Protein AF-A0A3N7HCM3-F1 (afdb_monomer)

Structure (mmCIF, N/CA/C/O backbone):
data_AF-A0A3N7HCM3-F1
#
_entry.id   AF-A0A3N7HCM3-F1
#
loop_
_atom_site.group_PDB
_atom_site.id
_atom_site.type_symbol
_atom_site.label_atom_id
_atom_site.label_alt_id
_atom_site.label_comp_id
_atom_site.label_asym_id
_atom_site.label_entity_id
_atom_site.label_seq_id
_atom_site.pdbx_PDB_ins_code
_atom_site.Cartn_x
_atom_site.Cartn_y
_atom_site.Cartn_z
_atom_site.occupancy
_atom_site.B_iso_or_equiv
_atom_site.auth_seq_id
_atom_site.auth_comp_id
_atom_site.auth_asym_id
_atom_site.auth_atom_id
_atom_site.pdbx_PDB_model_num
ATOM 1 N N . MET A 1 1 ? -1.585 -9.210 14.402 1.00 53.38 1 MET A N 1
ATOM 2 C CA . MET A 1 1 ? -1.852 -7.763 14.238 1.00 53.38 1 MET A CA 1
ATOM 3 C C . MET A 1 1 ? -1.094 -7.308 13.007 1.00 53.38 1 MET A C 1
ATOM 5 O O . MET A 1 1 ? 0.067 -7.672 12.891 1.00 53.38 1 MET A O 1
ATOM 9 N N . SER A 1 2 ? -1.752 -6.636 12.064 1.00 67.25 2 SER A N 1
ATOM 10 C CA . SER A 1 2 ? -1.101 -6.197 10.826 1.00 67.25 2 SER A CA 1
ATOM 11 C C . SER A 1 2 ? -0.252 -4.958 11.086 1.00 67.25 2 SER A C 1
ATOM 13 O O . SER A 1 2 ? -0.763 -3.969 11.612 1.00 67.25 2 SER A O 1
ATOM 15 N N . ARG A 1 3 ? 1.028 -5.017 10.704 1.00 79.19 3 ARG A N 1
ATOM 16 C CA . ARG A 1 3 ? 2.008 -3.927 10.842 1.00 79.19 3 ARG A CA 1
ATOM 17 C C . ARG A 1 3 ? 1.524 -2.623 10.199 1.00 79.19 3 ARG A C 1
ATOM 19 O O . ARG A 1 3 ? 1.858 -1.543 10.678 1.00 79.19 3 ARG A O 1
ATOM 26 N N . PHE A 1 4 ? 0.734 -2.720 9.131 1.00 84.69 4 PHE A N 1
ATOM 27 C CA . PHE A 1 4 ? 0.314 -1.565 8.341 1.00 84.69 4 PHE A CA 1
ATOM 28 C C . PHE A 1 4 ? -1.031 -0.989 8.763 1.00 84.69 4 PHE A C 1
ATOM 30 O O . PHE A 1 4 ? -1.267 0.194 8.526 1.00 84.69 4 PHE A O 1
ATOM 37 N N . LYS A 1 5 ? -1.891 -1.769 9.428 1.00 81.94 5 LYS A N 1
ATOM 38 C CA . LYS A 1 5 ? -3.250 -1.337 9.779 1.00 81.94 5 LYS A CA 1
ATOM 39 C C . LYS A 1 5 ? -3.259 -0.022 10.560 1.00 81.94 5 LYS A C 1
ATOM 41 O O . LYS A 1 5 ? -3.950 0.909 10.160 1.00 81.94 5 LYS A O 1
ATOM 46 N N . ASP A 1 6 ? -2.459 0.087 11.617 1.00 83.12 6 ASP A N 1
ATOM 47 C CA . ASP A 1 6 ? -2.457 1.276 12.480 1.00 83.12 6 ASP A CA 1
ATOM 48 C C . ASP A 1 6 ? -1.945 2.525 11.737 1.00 83.12 6 ASP A C 1
ATOM 50 O O . ASP A 1 6 ? -2.434 3.641 11.932 1.00 83.12 6 ASP A O 1
ATOM 54 N N . ILE A 1 7 ? -0.992 2.331 10.819 1.00 83.62 7 ILE A N 1
ATOM 55 C CA . ILE A 1 7 ? -0.421 3.394 9.983 1.00 83.62 7 ILE A CA 1
ATOM 56 C C . ILE A 1 7 ? -1.433 3.848 8.924 1.00 83.62 7 ILE A C 1
ATOM 58 O O . ILE A 1 7 ? -1.603 5.050 8.701 1.00 83.62 7 ILE A O 1
ATOM 62 N N . LEU A 1 8 ? -2.120 2.894 8.290 1.00 85.56 8 LEU A N 1
ATOM 63 C CA . LEU A 1 8 ? -3.123 3.131 7.253 1.00 85.56 8 LEU A CA 1
ATOM 64 C C . LEU A 1 8 ? -4.411 3.736 7.828 1.00 85.56 8 LEU A C 1
ATOM 66 O O . LEU A 1 8 ? -5.047 4.558 7.168 1.00 85.56 8 LEU A O 1
ATOM 70 N N . GLN A 1 9 ? -4.778 3.389 9.060 1.00 85.12 9 GLN A N 1
ATOM 71 C CA . GLN A 1 9 ? -5.982 3.882 9.731 1.00 85.12 9 GLN A CA 1
ATOM 72 C C . GLN A 1 9 ? -5.830 5.331 10.235 1.00 85.12 9 GLN A C 1
ATOM 74 O O . GLN A 1 9 ? -6.796 6.103 10.232 1.00 85.12 9 GLN A O 1
ATOM 79 N N . GLY A 1 10 ? -4.620 5.726 10.643 1.00 81.00 10 GLY A N 1
ATOM 80 C CA . GLY A 1 10 ? -4.348 7.027 11.258 1.00 81.00 10 GLY A CA 1
ATOM 81 C C . GLY A 1 10 ? -4.497 8.242 10.327 1.00 81.00 10 GLY A C 1
ATOM 82 O O . GLY A 1 10 ? -4.343 8.158 9.113 1.00 81.00 10 GLY A O 1
ATOM 83 N N . GLY A 1 11 ? -4.753 9.421 10.897 1.00 76.69 11 GLY A N 1
ATOM 84 C CA . GLY A 1 11 ? -4.798 10.697 10.165 1.00 76.69 11 GLY A CA 1
ATOM 85 C C . GLY A 1 11 ? -6.135 11.038 9.487 1.00 76.69 11 GLY A C 1
ATOM 86 O O . GLY A 1 11 ? -7.084 10.246 9.458 1.00 76.69 11 GLY A O 1
ATOM 87 N N . ASP A 1 12 ? -6.202 12.253 8.937 1.00 78.00 12 ASP A N 1
ATOM 88 C CA . ASP A 1 12 ? -7.398 12.825 8.300 1.00 78.00 12 ASP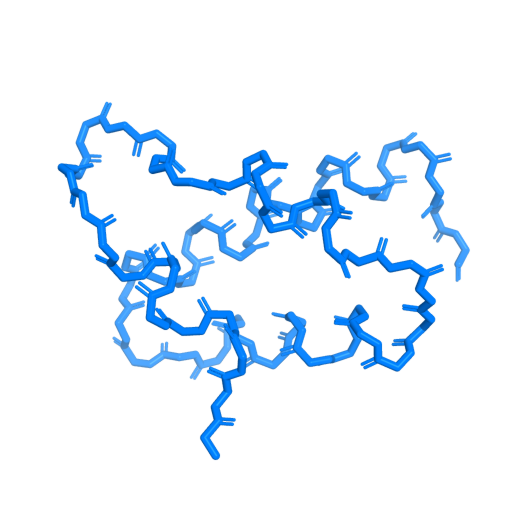 A CA 1
ATOM 89 C C . ASP A 1 12 ? -7.721 12.139 6.957 1.00 78.00 12 ASP A C 1
ATOM 91 O O . ASP A 1 12 ? -6.812 11.811 6.187 1.00 78.00 12 ASP A O 1
ATOM 95 N N . LEU A 1 13 ? -9.015 11.935 6.674 1.00 70.06 13 LEU A N 1
ATOM 96 C CA . LEU A 1 13 ? -9.548 11.361 5.427 1.00 70.06 13 LEU A CA 1
ATOM 97 C C . LEU A 1 13 ? -9.150 12.143 4.165 1.00 70.06 13 LEU A C 1
ATOM 99 O O . LEU A 1 13 ? -9.105 11.563 3.087 1.00 70.06 13 LEU A O 1
ATOM 103 N N . ARG A 1 14 ? -8.858 13.440 4.289 1.0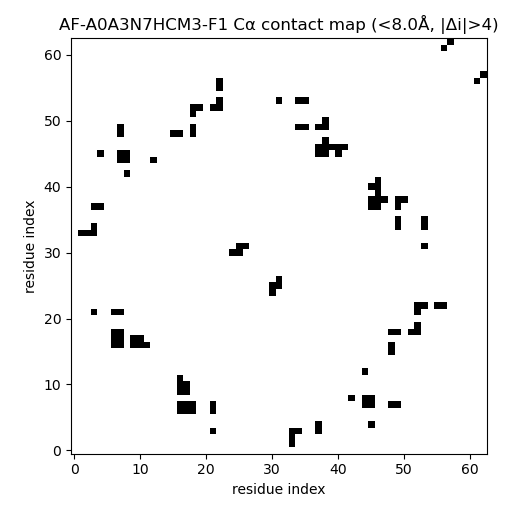0 73.31 14 ARG A N 1
ATOM 104 C CA . ARG A 1 14 ? -8.460 14.336 3.190 1.00 73.31 14 ARG A CA 1
ATOM 105 C C . ARG A 1 14 ? -6.982 14.227 2.819 1.00 73.31 14 ARG A C 1
ATOM 107 O O . ARG A 1 14 ? -6.524 14.926 1.924 1.00 73.31 14 ARG A O 1
ATOM 114 N N . SER A 1 15 ? -6.229 13.379 3.513 1.00 73.19 15 SER A N 1
ATOM 115 C CA . SER A 1 15 ? -4.827 13.101 3.216 1.00 73.19 15 SER A CA 1
ATOM 116 C C . SER A 1 15 ? -4.644 11.664 2.737 1.00 73.19 15 SER A C 1
ATOM 118 O O . SER A 1 15 ? -5.360 10.754 3.172 1.00 73.19 15 SER A O 1
ATOM 120 N N . ILE A 1 16 ? -3.572 11.434 1.974 1.00 67.56 16 ILE A N 1
ATOM 121 C CA . ILE A 1 16 ? -3.018 10.090 1.731 1.00 67.56 16 ILE A CA 1
ATOM 122 C C . ILE A 1 16 ? -2.527 9.415 3.033 1.00 67.56 16 ILE A C 1
ATOM 124 O O . ILE A 1 16 ? -2.038 8.288 3.024 1.00 67.56 16 ILE A O 1
ATOM 128 N N . GLY A 1 17 ? -2.643 10.100 4.179 1.00 75.69 17 GLY A N 1
ATOM 129 C CA . GLY A 1 17 ? -2.177 9.643 5.476 1.00 75.69 17 GLY A CA 1
ATOM 130 C C . GLY A 1 17 ? -0.666 9.463 5.470 1.00 75.69 17 GLY A C 1
ATOM 131 O O . GLY A 1 17 ? 0.085 10.329 5.025 1.00 75.69 17 GLY A O 1
ATOM 132 N N . LYS A 1 18 ? -0.230 8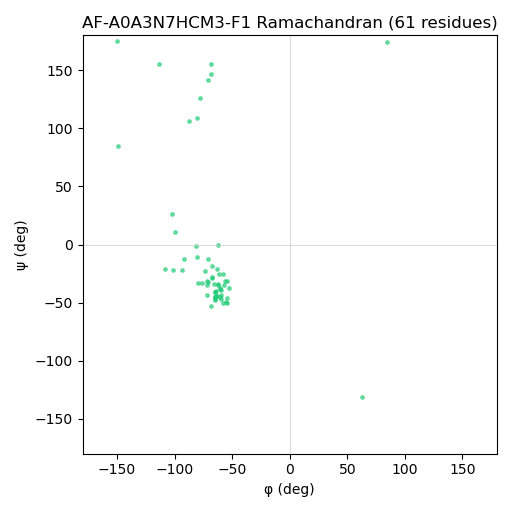.306 5.960 1.00 80.81 18 LYS A N 1
ATOM 133 C CA . LYS A 1 18 ? 1.172 7.885 5.991 1.00 80.81 18 LYS A CA 1
ATOM 134 C C . LYS A 1 18 ? 1.494 6.8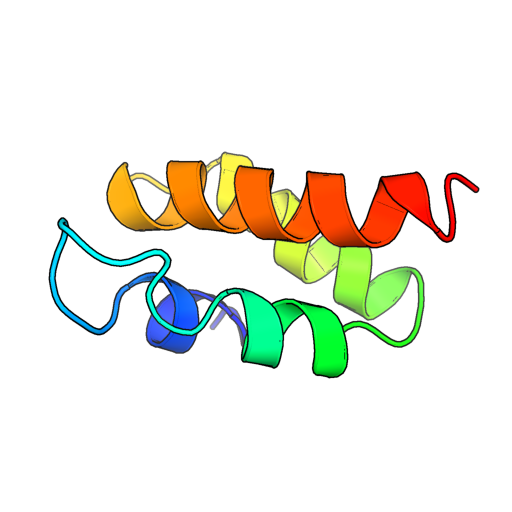64 4.889 1.00 80.81 18 LYS A C 1
ATOM 136 O O . LYS A 1 18 ? 2.436 6.095 5.047 1.00 80.81 18 LYS A O 1
ATOM 141 N N . ALA A 1 19 ? 0.760 6.860 3.768 1.00 79.19 19 ALA A N 1
ATOM 142 C CA . ALA A 1 19 ? 0.962 5.904 2.670 1.00 79.19 19 ALA A CA 1
ATOM 143 C C . ALA A 1 19 ? 2.416 5.855 2.164 1.00 79.19 19 ALA A C 1
ATOM 145 O O . ALA A 1 19 ? 2.948 4.777 1.927 1.00 79.19 19 ALA A O 1
ATOM 146 N N . ASN A 1 20 ? 3.112 6.994 2.098 1.00 84.50 20 ASN A N 1
ATOM 147 C CA . ASN A 1 20 ? 4.529 7.020 1.707 1.00 84.50 20 ASN A CA 1
ATOM 148 C C . ASN A 1 20 ? 5.452 6.353 2.750 1.00 84.50 20 ASN A C 1
ATOM 150 O O . ASN A 1 20 ? 6.484 5.798 2.388 1.00 84.50 20 ASN A O 1
ATOM 154 N N . GLN A 1 21 ? 5.086 6.371 4.038 1.00 87.38 21 GLN A N 1
ATOM 155 C CA . GLN A 1 21 ? 5.821 5.633 5.075 1.00 87.38 21 GLN A CA 1
ATOM 156 C C . GLN A 1 21 ? 5.591 4.126 4.950 1.00 87.38 21 GLN A C 1
ATOM 158 O O . GLN A 1 21 ? 6.504 3.357 5.221 1.00 87.38 21 GLN A O 1
ATOM 163 N N . VAL A 1 22 ? 4.388 3.714 4.537 1.00 89.31 22 VAL A N 1
ATOM 164 C CA . VAL A 1 22 ? 4.072 2.309 4.246 1.00 89.31 22 VAL A CA 1
ATOM 165 C C . VAL A 1 22 ? 4.898 1.821 3.059 1.00 89.31 22 VAL A C 1
ATOM 167 O O . VAL A 1 22 ? 5.554 0.795 3.179 1.00 89.31 22 VAL A O 1
ATOM 170 N N . VAL A 1 23 ? 4.963 2.597 1.970 1.00 89.88 23 VAL A N 1
ATOM 171 C CA . VAL A 1 23 ? 5.814 2.289 0.804 1.00 89.88 23 VAL A CA 1
ATOM 172 C C . VAL A 1 23 ? 7.273 2.086 1.221 1.00 89.88 23 VAL A C 1
ATOM 174 O O . VAL A 1 23 ? 7.881 1.095 0.841 1.00 89.88 23 VAL A O 1
ATOM 177 N N . ALA A 1 24 ? 7.818 2.968 2.064 1.00 90.56 24 ALA A N 1
ATOM 178 C CA . ALA A 1 24 ? 9.198 2.857 2.544 1.00 90.56 24 ALA A CA 1
ATOM 179 C C . ALA A 1 24 ? 9.460 1.646 3.465 1.00 90.56 24 ALA A C 1
ATOM 181 O O . ALA A 1 24 ? 10.614 1.281 3.672 1.00 90.56 24 ALA A O 1
ATOM 182 N N . GLN A 1 25 ? 8.418 1.045 4.047 1.00 90.94 25 GLN A N 1
ATOM 183 C CA . GLN A 1 25 ? 8.528 -0.135 4.914 1.00 90.94 25 GLN A CA 1
ATOM 184 C C . GLN A 1 25 ? 8.390 -1.461 4.158 1.00 90.94 25 GLN A C 1
ATOM 186 O O . GLN A 1 25 ? 8.689 -2.509 4.734 1.00 90.94 25 GLN A O 1
ATOM 191 N N . VAL A 1 26 ? 7.936 -1.435 2.902 1.00 92.69 26 VAL A N 1
ATOM 192 C CA . VAL A 1 26 ? 7.855 -2.628 2.056 1.00 92.69 26 VAL A CA 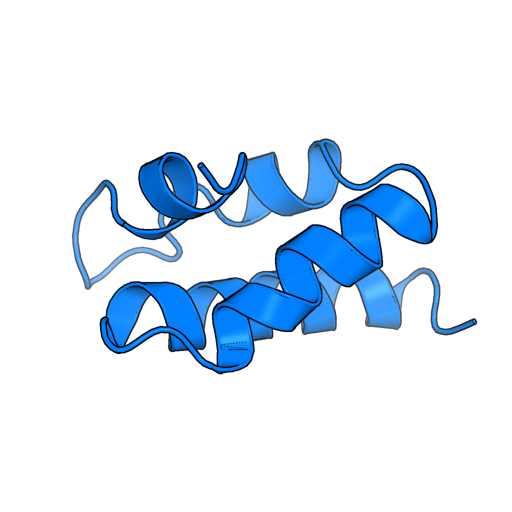1
ATOM 193 C C . VAL A 1 26 ? 9.191 -2.816 1.347 1.00 92.69 26 VAL A C 1
ATOM 195 O O . VAL A 1 26 ? 9.536 -2.068 0.435 1.00 92.69 26 VAL A O 1
ATOM 198 N N . GLY A 1 27 ? 9.960 -3.806 1.798 1.00 91.25 27 GLY A N 1
ATOM 199 C CA . GLY A 1 27 ? 11.290 -4.109 1.259 1.00 91.25 27 GLY A CA 1
ATOM 200 C C . GLY A 1 27 ? 11.349 -5.391 0.428 1.00 91.25 27 GLY A C 1
ATOM 201 O O . GLY A 1 27 ? 12.259 -5.562 -0.383 1.00 91.25 27 GLY A O 1
ATOM 202 N N . ASP A 1 28 ? 10.385 -6.290 0.613 1.00 92.38 28 ASP A N 1
ATOM 203 C CA . ASP A 1 28 ? 10.377 -7.634 0.039 1.00 92.38 28 ASP A CA 1
ATOM 204 C C . ASP A 1 28 ? 8.948 -8.146 -0.205 1.00 92.38 28 ASP A C 1
ATOM 206 O O . ASP A 1 28 ? 7.964 -7.502 0.168 1.00 92.38 28 ASP A O 1
ATOM 210 N N . GLN A 1 29 ? 8.835 -9.324 -0.826 1.00 92.88 29 GLN A N 1
ATOM 211 C CA . GLN A 1 29 ? 7.540 -9.939 -1.122 1.00 92.88 29 GLN A CA 1
ATOM 212 C C . GLN A 1 29 ? 6.724 -10.216 0.147 1.00 92.88 29 GLN A C 1
ATOM 214 O O . GLN A 1 29 ? 5.519 -10.005 0.160 1.00 92.88 29 GLN A O 1
ATOM 219 N N . SER A 1 30 ? 7.368 -10.637 1.240 1.00 93.88 30 SER A N 1
ATOM 220 C CA . SER A 1 30 ? 6.662 -10.965 2.484 1.00 93.88 30 SER A CA 1
ATOM 221 C C . SER A 1 30 ? 5.969 -9.739 3.082 1.00 93.88 30 SER A C 1
ATOM 223 O O . SER A 1 30 ? 4.821 -9.815 3.519 1.00 93.88 30 SER A O 1
ATOM 225 N N . THR A 1 31 ? 6.659 -8.599 3.108 1.00 93.88 31 THR A N 1
ATOM 226 C CA . THR A 1 31 ? 6.101 -7.327 3.586 1.00 93.88 31 THR A CA 1
ATOM 227 C C . THR A 1 31 ? 5.079 -6.753 2.612 1.00 93.88 31 THR A C 1
ATOM 229 O O . THR A 1 31 ? 4.095 -6.153 3.046 1.00 93.88 31 THR A O 1
ATOM 232 N N . PHE A 1 32 ? 5.245 -6.990 1.311 1.00 94.75 32 PHE A N 1
ATOM 233 C CA . PHE A 1 32 ? 4.230 -6.654 0.319 1.00 94.75 32 PHE A CA 1
ATOM 234 C C . PHE A 1 32 ? 2.947 -7.473 0.514 1.00 94.75 32 PHE A C 1
ATOM 236 O O . PHE A 1 32 ? 1.864 -6.898 0.549 1.00 94.75 32 PHE A O 1
ATOM 243 N N . ASP A 1 33 ? 3.044 -8.784 0.733 1.00 94.81 33 ASP A N 1
ATOM 244 C CA . ASP A 1 33 ? 1.891 -9.664 0.959 1.00 94.81 33 ASP A CA 1
ATOM 245 C C . ASP A 1 33 ? 1.110 -9.276 2.223 1.00 94.81 33 ASP A C 1
ATOM 247 O O . ASP A 1 33 ? -0.118 -9.392 2.277 1.00 94.81 33 ASP A O 1
ATOM 251 N N . GLU A 1 34 ? 1.804 -8.797 3.259 1.00 94.81 34 GLU A N 1
ATOM 252 C CA . GLU A 1 34 ? 1.169 -8.219 4.445 1.00 94.81 34 GLU A CA 1
ATOM 253 C C . GLU A 1 34 ? 0.371 -6.952 4.114 1.00 94.81 34 GLU A C 1
ATOM 255 O O . GLU A 1 34 ? -0.769 -6.828 4.563 1.00 94.81 34 GLU A O 1
ATOM 260 N N . LEU A 1 35 ? 0.926 -6.040 3.3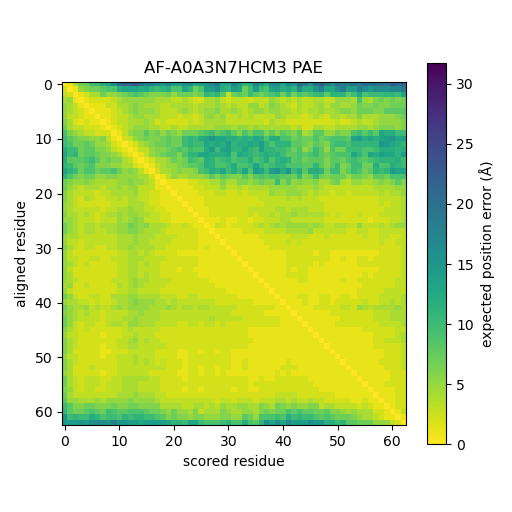09 1.00 94.81 35 LEU A N 1
ATOM 261 C CA . LEU A 1 35 ? 0.209 -4.857 2.823 1.00 94.81 35 LEU A CA 1
ATOM 262 C C . LEU A 1 35 ? -0.974 -5.249 1.926 1.00 94.81 35 LEU A C 1
ATOM 264 O O . LEU A 1 35 ? -2.056 -4.675 2.037 1.00 94.81 35 LEU A O 1
ATOM 268 N N . PHE A 1 36 ? -0.799 -6.259 1.077 1.00 95.38 36 PHE A N 1
ATOM 269 C CA . PHE A 1 36 ? -1.819 -6.728 0.146 1.00 95.38 36 PHE A CA 1
ATOM 270 C C . PHE A 1 36 ? -3.062 -7.262 0.867 1.00 95.38 36 PHE A C 1
ATOM 272 O O . PHE A 1 36 ? -4.190 -7.044 0.424 1.00 95.38 36 PHE A O 1
ATOM 279 N N . LYS A 1 37 ? -2.888 -7.897 2.033 1.00 96.19 37 LYS A N 1
ATOM 280 C CA . LYS A 1 37 ? -4.007 -8.357 2.875 1.00 96.19 37 LYS A CA 1
ATOM 281 C C . LYS A 1 37 ? -4.904 -7.213 3.357 1.00 96.19 37 LYS A C 1
ATOM 283 O O . LYS A 1 37 ? -6.088 -7.442 3.598 1.00 96.19 37 LYS A O 1
ATOM 288 N N . GLU A 1 38 ? -4.391 -5.986 3.449 1.00 95.25 38 GLU A N 1
ATOM 289 C CA . GLU A 1 38 ? -5.178 -4.820 3.867 1.00 95.25 38 GLU A CA 1
ATOM 290 C C . GLU A 1 38 ? -6.210 -4.373 2.822 1.00 95.25 38 GLU A C 1
ATOM 292 O O . GLU A 1 38 ? -7.133 -3.632 3.161 1.00 95.25 38 GLU A O 1
ATOM 297 N N . LEU A 1 39 ? -6.141 -4.879 1.585 1.00 96.00 39 LEU A N 1
ATOM 298 C CA . LEU A 1 39 ? -7.206 -4.697 0.591 1.00 96.00 39 LEU A CA 1
ATOM 299 C C . LEU A 1 39 ? -8.533 -5.348 1.011 1.00 96.00 39 LEU A C 1
ATOM 301 O O . LEU A 1 39 ? -9.591 -4.944 0.534 1.00 96.00 39 LEU A O 1
ATOM 305 N N . TYR A 1 40 ? -8.488 -6.320 1.924 1.00 95.56 40 TYR A N 1
ATOM 306 C CA . TYR A 1 40 ? -9.661 -7.017 2.458 1.00 95.56 40 TYR A CA 1
ATOM 307 C C . TYR A 1 40 ? -10.104 -6.477 3.826 1.00 95.56 40 TYR A C 1
ATOM 309 O O . TYR A 1 40 ? -10.925 -7.095 4.507 1.00 95.56 40 TYR A O 1
ATOM 317 N N . ASN A 1 41 ? -9.548 -5.345 4.267 1.00 95.00 41 ASN A N 1
ATOM 318 C CA . ASN A 1 41 ? -9.904 -4.741 5.545 1.00 95.00 41 ASN A CA 1
ATOM 319 C C . ASN A 1 41 ? -11.348 -4.198 5.518 1.00 95.00 41 ASN A C 1
ATOM 321 O O . ASN A 1 41 ? -11.834 -3.710 4.499 1.00 95.00 41 ASN A O 1
ATOM 325 N N . THR A 1 42 ? -12.045 -4.256 6.653 1.00 94.12 42 THR A N 1
ATOM 326 C CA . THR A 1 42 ? -13.403 -3.704 6.781 1.00 94.12 42 THR A CA 1
ATOM 327 C C . THR A 1 42 ? -13.416 -2.176 6.839 1.00 94.12 42 THR A C 1
ATOM 329 O O . THR A 1 42 ? -14.429 -1.552 6.519 1.00 94.12 42 THR A O 1
ATOM 332 N N . ASP A 1 43 ? -12.301 -1.553 7.228 1.00 91.44 43 ASP A N 1
ATOM 333 C CA . ASP A 1 43 ? -12.140 -0.105 7.205 1.00 91.44 43 ASP A CA 1
ATOM 334 C C . ASP A 1 43 ? -11.793 0.370 5.788 1.00 91.44 43 ASP A C 1
ATOM 336 O O . ASP A 1 43 ? -10.675 0.203 5.293 1.00 91.44 43 ASP A O 1
ATOM 340 N N . ARG A 1 44 ? -12.754 1.038 5.143 1.00 90.50 44 ARG A N 1
ATOM 341 C CA . ARG A 1 44 ? -12.599 1.579 3.787 1.00 90.50 44 ARG A CA 1
ATOM 342 C C . ARG A 1 44 ? -11.407 2.534 3.655 1.00 90.50 44 ARG A C 1
ATOM 344 O O . ARG A 1 44 ? -10.795 2.586 2.590 1.00 90.50 44 ARG A O 1
ATOM 351 N N . LYS A 1 45 ? -11.052 3.275 4.712 1.00 89.31 45 LYS A N 1
ATOM 352 C CA . LYS A 1 45 ? -9.880 4.166 4.708 1.00 89.31 45 LYS A CA 1
ATOM 353 C C . LYS A 1 45 ? -8.590 3.358 4.572 1.00 89.31 45 LYS A C 1
ATOM 355 O O . LYS A 1 45 ? -7.702 3.763 3.824 1.00 89.31 45 LYS A O 1
ATOM 360 N N . VAL A 1 46 ? -8.506 2.224 5.267 1.00 91.69 46 VAL A N 1
ATOM 361 C CA . VAL A 1 46 ? -7.359 1.312 5.192 1.00 91.69 46 VAL A CA 1
ATOM 362 C C . VAL A 1 46 ? -7.247 0.721 3.789 1.00 91.69 46 VAL A C 1
ATOM 364 O O . VAL A 1 46 ? -6.179 0.818 3.191 1.00 91.69 46 VAL A O 1
ATOM 367 N N . VAL A 1 47 ? -8.355 0.229 3.224 1.00 93.69 47 VAL A N 1
ATOM 368 C CA . VAL A 1 47 ? -8.389 -0.354 1.869 1.00 93.69 47 VAL A CA 1
ATOM 369 C C . VAL A 1 47 ? -7.911 0.641 0.811 1.00 93.69 47 VAL A C 1
ATOM 371 O O . VAL A 1 47 ? -7.025 0.328 0.020 1.00 93.69 47 VAL A O 1
ATOM 374 N N . MET A 1 48 ? -8.455 1.865 0.815 1.00 91.88 48 MET A N 1
ATOM 375 C CA . MET A 1 48 ? -8.081 2.896 -0.164 1.00 91.88 48 MET A CA 1
ATOM 376 C C . MET A 1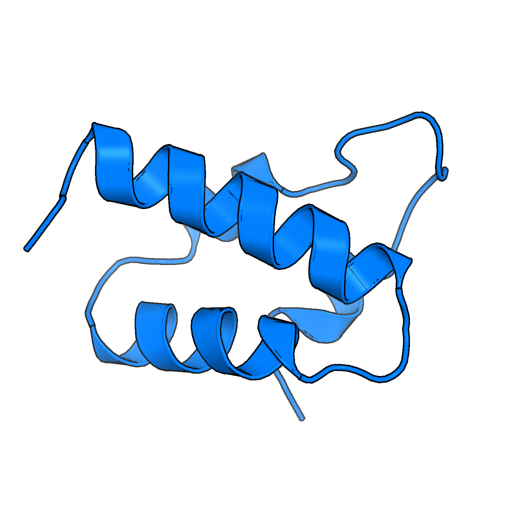 48 ? -6.589 3.239 -0.106 1.00 91.88 48 MET A C 1
ATOM 378 O O . MET A 1 48 ? -5.959 3.446 -1.139 1.00 91.88 48 MET A O 1
ATOM 382 N N . ARG A 1 49 ? -6.013 3.296 1.097 1.00 93.00 49 ARG A N 1
ATOM 383 C CA . ARG A 1 49 ? -4.599 3.646 1.285 1.00 93.00 49 ARG A CA 1
ATOM 384 C C . ARG A 1 49 ? -3.660 2.482 1.016 1.00 93.00 49 ARG A C 1
ATOM 386 O O . ARG A 1 49 ? -2.565 2.712 0.52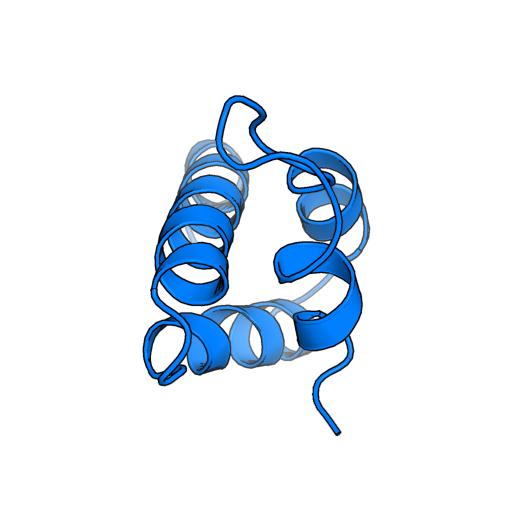3 1.00 93.00 49 ARG A O 1
ATOM 393 N N . ALA A 1 50 ? -4.086 1.255 1.304 1.00 94.50 50 ALA A N 1
ATOM 394 C CA . ALA A 1 50 ? -3.353 0.064 0.901 1.00 94.50 50 ALA A CA 1
ATOM 395 C C . ALA A 1 50 ? -3.227 0.013 -0.627 1.00 94.50 50 ALA A C 1
ATOM 397 O O . ALA A 1 50 ? -2.125 -0.172 -1.134 1.00 94.50 50 ALA A O 1
ATOM 398 N N . ALA A 1 51 ? -4.320 0.280 -1.352 1.00 94.94 51 ALA A N 1
ATOM 399 C CA . ALA A 1 51 ? -4.309 0.356 -2.812 1.00 94.94 51 ALA A CA 1
ATOM 400 C C . ALA A 1 51 ? -3.353 1.445 -3.341 1.00 94.94 51 ALA A C 1
ATOM 402 O O . ALA A 1 51 ? -2.530 1.147 -4.200 1.00 94.94 51 ALA A O 1
ATOM 403 N N . ASP A 1 52 ? -3.392 2.661 -2.778 1.00 93.56 52 ASP A N 1
ATOM 404 C CA 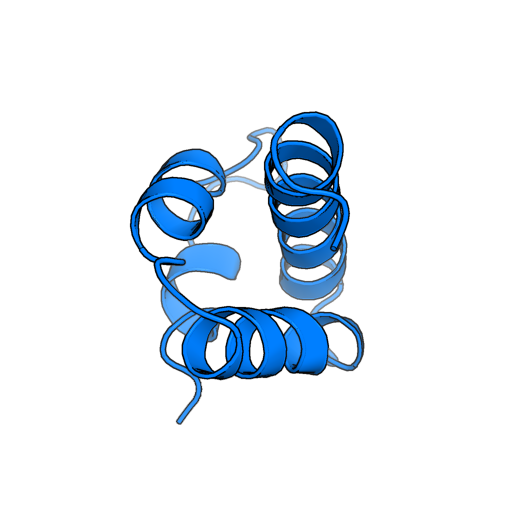. ASP A 1 52 ? -2.463 3.756 -3.126 1.00 93.56 52 ASP A CA 1
ATOM 405 C C . ASP A 1 52 ? -0.989 3.381 -2.868 1.00 93.56 52 ASP A C 1
ATOM 407 O O . ASP A 1 52 ? -0.115 3.629 -3.697 1.00 93.56 52 ASP A O 1
ATOM 411 N N . SER A 1 53 ? -0.687 2.743 -1.732 1.00 93.88 53 SER A N 1
ATOM 412 C CA . SER A 1 53 ? 0.668 2.260 -1.443 1.00 93.88 53 SER A CA 1
ATOM 413 C C . SER A 1 53 ? 1.117 1.162 -2.414 1.00 93.88 53 SER A C 1
ATOM 415 O O . SER A 1 53 ? 2.262 1.191 -2.862 1.00 93.88 53 SER A O 1
ATOM 417 N N . ILE A 1 54 ? 0.236 0.220 -2.765 1.00 95.44 54 ILE A N 1
ATOM 418 C CA . ILE A 1 54 ? 0.527 -0.862 -3.718 1.00 95.44 54 ILE A CA 1
ATOM 419 C C . ILE A 1 54 ? 0.795 -0.302 -5.116 1.00 95.44 54 ILE A C 1
ATOM 421 O O . ILE A 1 54 ? 1.778 -0.694 -5.742 1.00 95.44 54 ILE A O 1
ATOM 425 N N . GLU A 1 55 ? -0.018 0.644 -5.591 1.00 95.06 55 GLU A N 1
ATOM 426 C CA . GLU A 1 55 ? 0.200 1.328 -6.872 1.00 95.06 55 GLU A CA 1
ATOM 427 C C . GLU A 1 55 ? 1.600 1.960 -6.917 1.00 95.06 55 GLU A C 1
ATOM 429 O O . GLU A 1 55 ? 2.383 1.695 -7.826 1.00 95.06 55 GLU A O 1
ATOM 434 N N . LYS A 1 56 ? 1.976 2.717 -5.880 1.00 92.75 56 LYS A N 1
ATOM 435 C CA . LYS A 1 56 ? 3.294 3.374 -5.800 1.00 92.75 56 LYS A CA 1
ATOM 436 C C . LYS A 1 56 ? 4.467 2.396 -5.814 1.00 92.75 56 LYS A C 1
ATOM 438 O O . LYS A 1 56 ? 5.511 2.707 -6.390 1.00 92.75 56 LYS A O 1
ATOM 443 N N . ILE A 1 57 ? 4.320 1.244 -5.160 1.00 93.94 57 ILE A N 1
ATOM 444 C CA . ILE A 1 57 ? 5.345 0.193 -5.158 1.00 93.94 57 ILE A CA 1
ATOM 445 C C . ILE A 1 57 ? 5.446 -0.427 -6.555 1.00 93.94 57 ILE A C 1
ATOM 447 O O . ILE A 1 57 ? 6.527 -0.444 -7.139 1.00 93.94 57 ILE A O 1
ATOM 451 N N . THR A 1 58 ? 4.316 -0.865 -7.110 1.00 94.44 58 THR A N 1
ATOM 452 C CA . THR A 1 58 ? 4.257 -1.618 -8.375 1.00 94.44 58 THR A CA 1
ATOM 453 C C . THR A 1 58 ? 4.654 -0.792 -9.596 1.00 94.44 58 THR A C 1
ATOM 455 O O . THR A 1 58 ? 5.243 -1.339 -10.523 1.00 94.44 58 THR A O 1
ATOM 458 N N . VAL A 1 59 ? 4.456 0.533 -9.573 1.00 94.19 59 VAL A N 1
ATOM 459 C CA . VAL A 1 59 ? 4.997 1.452 -10.595 1.00 94.19 59 VAL A CA 1
ATOM 460 C C . VAL A 1 59 ? 6.523 1.351 -10.717 1.00 94.19 59 VAL A C 1
ATOM 462 O O . VAL A 1 59 ? 7.056 1.492 -11.814 1.00 94.19 59 VAL A O 1
ATOM 465 N N . ASN A 1 60 ? 7.231 1.108 -9.610 1.00 89.81 60 ASN A N 1
ATOM 466 C CA . ASN A 1 60 ? 8.696 1.030 -9.590 1.00 89.81 60 ASN A CA 1
ATOM 467 C C . ASN A 1 60 ? 9.224 -0.413 -9.569 1.00 89.81 60 ASN A C 1
ATOM 469 O O . ASN A 1 60 ? 10.384 -0.641 -9.910 1.00 89.81 60 ASN A O 1
ATOM 473 N N . LYS A 1 61 ? 8.400 -1.372 -9.134 1.00 87.12 61 LYS A N 1
ATOM 474 C CA . LYS A 1 61 ? 8.749 -2.787 -8.985 1.00 87.12 61 LYS A CA 1
ATOM 475 C C . LYS A 1 61 ? 7.504 -3.664 -9.221 1.00 87.12 61 LYS A C 1
ATOM 477 O O . LYS A 1 61 ? 6.801 -3.964 -8.258 1.00 87.12 61 LYS A O 1
ATOM 482 N N . PRO A 1 62 ? 7.184 -3.993 -10.485 1.00 82.00 62 PRO A N 1
ATOM 483 C CA . PRO A 1 62 ? 5.951 -4.698 -10.847 1.00 82.00 62 PRO A CA 1
ATOM 484 C C . PRO A 1 62 ? 6.001 -6.221 -10.637 1.00 82.00 62 PRO A C 1
ATOM 486 O O . PRO A 1 62 ? 4.958 -6.866 -10.747 1.00 82.00 62 PRO A O 1
ATOM 489 N N . ASP A 1 63 ? 7.186 -6.769 -10.364 1.00 74.81 63 ASP A N 1
ATOM 490 C CA . ASP A 1 63 ? 7.470 -8.200 -10.174 1.00 74.81 63 ASP A CA 1
ATOM 491 C C . ASP A 1 63 ? 7.317 -8.631 -8.708 1.00 74.81 63 ASP A C 1
ATOM 493 O O . ASP A 1 63 ? 6.785 -9.744 -8.491 1.00 74.81 63 ASP A O 1
#

Foldseek 3Di:
DQPCQVQQVDDDLPDLGCLVVLLVVDDDPVSLVSLVVQCVPPPPSSNVSSVVSNVVNCVVPVD

Nearest PDB structures (foldseek):
  2db0-assembly1_A  TM=8.567E-01  e=2.554E+00  Pyrococcus horikoshii OT3
  7tmr-assembly1_P  TM=7.085E-01  e=2.882E+00  Saccharomyces cerevisiae

Secondary structure (DSSP, 8-state):
--TTHHHHH-S-TTS-TTHHHHHHH--SHHHHHHHHHGGG-S-HHHHHHHHHHHHHHHHH---

pLDDT: mean 87.52, std 8.9, range [53.38, 96.19]

Radius of gyration: 10.59 Å; Cα contacts (8 Å, |Δi|>4): 64; chains: 1; bounding box: 25×25×25 Å

Solvent-accessible surface area (backbone atoms only — not comparable to full-atom values): 3703 Å² total; per-residue (Å²): 134,67,88,52,53,68,52,43,58,40,74,58,88,91,48,74,54,46,29,72,60,53,43,74,65,45,84,48,70,72,49,42,53,59,46,57,55,33,59,74,45,89,51,63,64,29,20,58,32,35,50,54,25,48,51,63,44,36,77,79,54,77,126

Sequence (63 aa):
MSRFKDILQGGDLRSIGKANQVVAQVGDQSTFDELFKELYNTDRKVVMRAADSIEKITVNKPD

Mean predicted aligned error: 4.11 Å